Protein AF-A0A928N200-F1 (afdb_monomer)

Secondary structure (DSSP, 8-state):
---------HHHHHHHHHHHHHHHHHHHHHHHHHHHHHHHHHHHHHHHHHHHT---HHHHHHHHHHHHHHHTT-HHHHHHHHHHHHHHHHHHHHHHHHHTTS---HHHHHHHHHHHHHHHHHHHHHHH-HHHHHHHHHHHT-

Structure (mmCIF, N/CA/C/O backbone):
data_AF-A0A928N200-F1
#
_entry.id   AF-A0A928N200-F1
#
loop_
_atom_site.group_PDB
_atom_site.id
_atom_site.type_symbol
_atom_site.label_atom_id
_atom_site.label_alt_id
_atom_site.label_comp_id
_atom_site.label_asym_id
_atom_site.label_entity_id
_atom_site.label_seq_id
_atom_site.pdbx_PDB_ins_code
_atom_site.Cartn_x
_atom_site.Cartn_y
_atom_site.Cartn_z
_atom_site.occupancy
_atom_site.B_iso_or_equiv
_atom_site.auth_seq_id
_atom_site.auth_comp_id
_atom_site.auth_asym_id
_atom_site.auth_atom_id
_atom_site.pdbx_PDB_model_num
ATOM 1 N N . MET A 1 1 ? 1.022 -11.251 54.602 1.00 40.78 1 MET A N 1
ATOM 2 C CA . MET A 1 1 ? 1.002 -10.561 53.296 1.00 40.78 1 MET A CA 1
ATOM 3 C C . MET A 1 1 ? -0.436 -10.576 52.815 1.00 40.78 1 MET A C 1
ATOM 5 O O . MET A 1 1 ? -0.914 -11.634 52.436 1.00 40.78 1 MET A O 1
ATOM 9 N N . TYR A 1 2 ? -1.159 -9.468 52.979 1.00 42.22 2 TYR A N 1
ATOM 10 C CA . TYR A 1 2 ? -2.531 -9.337 52.482 1.00 42.22 2 TYR A CA 1
ATOM 11 C C . TYR A 1 2 ? -2.453 -9.123 50.965 1.00 42.22 2 TYR A C 1
ATOM 13 O O . TYR A 1 2 ? -1.821 -8.162 50.524 1.00 42.22 2 TYR A O 1
ATOM 21 N N . ASN A 1 3 ? -3.038 -10.033 50.184 1.00 49.81 3 ASN A N 1
ATOM 22 C CA . ASN A 1 3 ? -3.311 -9.793 48.770 1.00 49.81 3 ASN A CA 1
ATOM 23 C C . ASN A 1 3 ? -4.323 -8.647 48.703 1.00 49.81 3 ASN A C 1
ATOM 25 O O . ASN A 1 3 ? -5.498 -8.838 49.009 1.00 49.81 3 ASN A O 1
ATOM 29 N N . ASN A 1 4 ? -3.860 -7.454 48.339 1.00 49.78 4 ASN A N 1
ATOM 30 C CA . ASN A 1 4 ? -4.739 -6.381 47.895 1.00 49.78 4 ASN A CA 1
ATOM 31 C C . ASN A 1 4 ? -5.215 -6.744 46.485 1.00 49.78 4 ASN A C 1
ATOM 33 O O . ASN A 1 4 ? -4.649 -6.289 45.495 1.00 49.78 4 ASN A O 1
ATOM 37 N N . GLU A 1 5 ? -6.221 -7.613 46.397 1.00 57.81 5 GLU A N 1
ATOM 38 C CA . GLU A 1 5 ? -7.075 -7.655 45.215 1.00 57.81 5 GLU A CA 1
ATOM 39 C C . GLU A 1 5 ? -7.813 -6.318 45.180 1.00 57.81 5 GLU A C 1
ATOM 41 O O . GLU A 1 5 ? -8.744 -6.069 45.945 1.00 57.81 5 GLU A O 1
ATOM 46 N N . GLU A 1 6 ? -7.288 -5.406 44.368 1.00 61.16 6 GLU A N 1
ATOM 47 C CA . GLU A 1 6 ? -7.855 -4.094 44.100 1.00 61.16 6 GLU A CA 1
ATOM 48 C C . GLU A 1 6 ? -9.315 -4.296 43.666 1.00 61.16 6 GLU A C 1
ATOM 50 O O . GLU A 1 6 ? -9.595 -4.849 42.601 1.00 61.16 6 GLU A O 1
ATOM 55 N N . TYR A 1 7 ? -10.260 -3.954 44.545 1.00 59.22 7 TYR A N 1
ATOM 56 C CA . TYR A 1 7 ? -11.685 -4.178 44.314 1.00 59.22 7 TYR A CA 1
ATOM 57 C C . TYR A 1 7 ? -12.164 -3.157 43.279 1.00 59.22 7 TYR A C 1
ATOM 59 O O . TYR A 1 7 ? -12.598 -2.057 43.616 1.00 59.22 7 TYR A O 1
ATOM 67 N N . ILE A 1 8 ? -12.018 -3.497 41.999 1.00 64.62 8 ILE A N 1
ATOM 68 C CA . ILE A 1 8 ? -12.474 -2.660 40.887 1.00 64.62 8 ILE A CA 1
ATOM 69 C C . ILE A 1 8 ? -13.998 -2.558 40.994 1.00 64.62 8 ILE A C 1
ATOM 71 O O . ILE A 1 8 ? -14.694 -3.574 40.888 1.00 64.62 8 ILE A O 1
ATOM 75 N N . SER A 1 9 ? -14.522 -1.350 41.228 1.00 77.19 9 SER A N 1
ATOM 76 C CA . SER A 1 9 ? -15.967 -1.142 41.342 1.00 77.19 9 SER A CA 1
ATOM 77 C C . SER A 1 9 ? -16.661 -1.540 40.035 1.00 77.19 9 SER A C 1
ATOM 79 O O . SER A 1 9 ? -16.082 -1.428 38.954 1.00 77.19 9 SER A O 1
ATOM 81 N N . GLU A 1 10 ? -17.914 -1.996 40.094 1.00 77.38 10 GLU A N 1
ATOM 82 C CA . GLU A 1 10 ? -18.676 -2.344 38.881 1.00 77.38 10 GLU A CA 1
ATOM 83 C C . GLU A 1 10 ? -18.771 -1.160 37.896 1.00 77.38 10 GLU A C 1
ATOM 85 O O . GLU A 1 10 ? -18.771 -1.361 36.682 1.00 77.38 10 GLU A O 1
ATOM 90 N N . GLN A 1 11 ? -18.742 0.079 38.407 1.00 75.81 11 GLN A N 1
ATOM 91 C CA . GLN A 1 11 ? -18.671 1.293 37.590 1.00 75.81 11 GLN A CA 1
ATOM 92 C C . GLN A 1 11 ? -17.308 1.464 36.904 1.00 75.81 11 GLN A C 1
ATOM 94 O O . GLN A 1 11 ? -17.256 1.877 35.745 1.00 75.81 11 GLN A O 1
ATOM 99 N N . ASP A 1 12 ? -16.208 1.123 37.577 1.00 77.00 12 ASP A N 1
ATOM 100 C CA . ASP A 1 12 ? -14.865 1.167 36.990 1.00 77.00 12 ASP A CA 1
ATOM 101 C C . ASP A 1 12 ? -14.667 0.043 35.967 1.00 77.00 12 ASP A C 1
ATOM 103 O O . ASP A 1 12 ? -14.088 0.279 34.907 1.00 77.00 12 ASP A O 1
ATOM 107 N N . LYS A 1 13 ? -15.237 -1.148 36.203 1.00 78.81 13 LYS A N 1
ATOM 108 C CA . LYS A 1 13 ? -15.278 -2.229 35.202 1.00 78.81 13 LYS A CA 1
ATOM 109 C C . LYS A 1 13 ? -16.053 -1.807 33.954 1.00 78.81 13 LYS A C 1
ATOM 111 O O . LYS A 1 13 ? -15.579 -2.036 32.844 1.00 78.81 13 LYS A O 1
ATOM 116 N N . GLN A 1 14 ? -17.214 -1.168 34.117 1.00 80.25 14 GLN A N 1
ATOM 117 C CA . GLN A 1 14 ? -18.018 -0.665 32.997 1.00 80.25 14 GLN A CA 1
ATOM 118 C C . GLN A 1 14 ? -17.289 0.429 32.213 1.00 80.25 14 GLN A C 1
ATOM 120 O O . GLN A 1 14 ? -17.205 0.334 30.992 1.00 80.25 14 GLN A O 1
ATOM 125 N N . LYS A 1 15 ? -16.662 1.399 32.895 1.00 80.94 15 LYS A N 1
ATOM 126 C CA . LYS A 1 15 ? -15.822 2.413 32.236 1.00 80.94 15 LYS A CA 1
ATOM 127 C C . LYS A 1 15 ? -14.663 1.798 31.463 1.00 80.94 15 LYS A C 1
ATOM 129 O O . LYS A 1 15 ? -14.409 2.208 30.335 1.00 80.94 15 LYS A O 1
ATOM 134 N N . MET A 1 16 ? -13.982 0.804 32.038 1.00 77.81 16 MET A N 1
ATOM 135 C CA . MET A 1 16 ? -12.913 0.098 31.338 1.00 77.81 16 MET A CA 1
ATOM 136 C C . MET A 1 16 ? -13.446 -0.599 30.085 1.00 77.81 16 MET A C 1
ATOM 138 O O . MET A 1 16 ? -12.868 -0.433 29.017 1.00 77.81 16 MET A O 1
ATOM 142 N N . ILE A 1 17 ? -14.563 -1.328 30.176 1.00 80.75 17 ILE A N 1
ATOM 143 C CA . ILE A 1 17 ? -15.195 -1.999 29.026 1.00 80.75 17 ILE A CA 1
ATOM 144 C C . ILE A 1 17 ? -15.577 -0.993 27.931 1.00 80.75 17 ILE A C 1
ATOM 146 O O . ILE A 1 17 ? -15.330 -1.254 26.750 1.00 80.75 17 ILE A O 1
ATOM 150 N N . ASP A 1 18 ? -16.138 0.154 28.304 1.00 81.06 18 ASP A N 1
ATOM 151 C CA . ASP A 1 18 ? -16.537 1.198 27.360 1.00 81.06 18 ASP A CA 1
ATOM 152 C C . ASP A 1 18 ? -15.325 1.858 26.689 1.00 81.06 18 ASP A C 1
ATOM 154 O O . ASP A 1 18 ? -15.319 2.039 25.467 1.00 81.06 18 ASP A O 1
ATOM 158 N N . ASP A 1 19 ? -14.256 2.139 27.439 1.00 80.81 19 ASP A N 1
ATOM 159 C CA . ASP A 1 19 ? -12.999 2.639 26.876 1.00 80.81 19 ASP A CA 1
ATOM 160 C C . ASP A 1 19 ? -12.322 1.596 25.974 1.00 80.81 19 ASP A C 1
ATOM 162 O O . ASP A 1 19 ? -11.794 1.946 24.912 1.00 80.81 19 ASP A O 1
ATOM 166 N N . TYR A 1 20 ? -12.379 0.308 26.327 1.00 77.62 20 TYR A N 1
ATOM 167 C CA . TYR A 1 20 ? -11.901 -0.776 25.466 1.00 77.62 20 TYR A CA 1
ATOM 168 C C . TYR A 1 20 ? -12.692 -0.839 24.157 1.00 77.62 20 TYR A C 1
ATOM 170 O O . TYR A 1 20 ? -12.078 -0.878 23.088 1.00 77.62 20 TYR A O 1
ATOM 178 N N . LYS A 1 21 ? -14.030 -0.780 24.208 1.00 78.69 21 LYS A N 1
ATOM 179 C CA . LYS A 1 21 ? -14.884 -0.746 23.008 1.00 78.69 21 LYS A CA 1
ATOM 180 C C . LYS A 1 21 ? -14.586 0.464 22.133 1.00 78.69 21 LYS A C 1
ATOM 182 O O . LYS A 1 21 ? -14.341 0.312 20.940 1.00 78.69 21 LYS A O 1
ATOM 187 N N . LYS A 1 22 ? -14.526 1.656 22.723 1.00 79.38 22 LYS A N 1
ATOM 188 C CA . LYS A 1 22 ? -14.265 2.905 21.997 1.00 79.38 22 LYS A CA 1
ATOM 189 C C . LYS A 1 22 ? -12.894 2.901 21.322 1.00 79.38 22 LYS A C 1
ATOM 191 O O . LYS A 1 22 ? -12.741 3.389 20.201 1.00 79.38 22 LYS A O 1
ATOM 196 N N . ASN A 1 23 ? -11.885 2.343 21.985 1.00 76.69 23 ASN A N 1
ATOM 197 C CA . ASN A 1 23 ? -10.550 2.201 21.413 1.00 76.69 23 ASN A CA 1
ATOM 198 C C . ASN A 1 23 ? -10.491 1.111 20.333 1.00 76.69 23 ASN A C 1
ATOM 200 O O . ASN A 1 23 ? -9.773 1.294 19.348 1.00 76.69 23 ASN A O 1
ATOM 204 N N . ALA A 1 24 ? -11.255 0.024 20.470 1.00 72.56 24 ALA A N 1
ATOM 205 C CA . ALA A 1 24 ? -11.382 -1.011 19.445 1.00 72.56 24 ALA A CA 1
ATOM 206 C C . ALA A 1 24 ? -12.074 -0.476 18.178 1.00 72.56 24 ALA A C 1
ATOM 208 O O . ALA A 1 24 ? -11.551 -0.639 17.078 1.00 72.56 24 ALA A O 1
ATOM 209 N N . GLU A 1 25 ? -13.180 0.260 18.313 1.00 77.69 25 GLU A N 1
ATOM 210 C CA . GLU A 1 25 ? -13.884 0.878 17.180 1.00 77.69 25 GLU A CA 1
ATOM 211 C C . GLU A 1 25 ? -12.996 1.858 16.405 1.00 77.69 25 GLU A C 1
ATOM 213 O O . GLU A 1 25 ? -12.956 1.833 15.173 1.00 77.69 25 GLU A O 1
ATOM 218 N N . LYS A 1 26 ? -12.218 2.689 17.114 1.00 76.31 26 LYS A N 1
ATOM 219 C CA . LYS A 1 26 ? -11.249 3.596 16.481 1.00 76.31 26 LYS A CA 1
ATOM 220 C C . LYS A 1 26 ? -10.191 2.840 15.679 1.00 76.31 26 LYS A C 1
ATOM 222 O O . LYS A 1 26 ? -9.861 3.262 14.571 1.00 76.31 26 LYS A O 1
ATOM 227 N N . ARG A 1 27 ? -9.664 1.733 16.212 1.00 75.00 27 ARG A N 1
ATOM 228 C CA . ARG A 1 27 ? -8.671 0.893 15.521 1.00 75.00 27 ARG A CA 1
ATOM 229 C C . ARG A 1 27 ? -9.264 0.240 14.278 1.00 75.00 27 ARG A C 1
ATOM 231 O O . ARG A 1 27 ? -8.642 0.298 13.222 1.00 75.00 27 ARG A O 1
ATOM 238 N N . LEU A 1 28 ? -10.489 -0.277 14.364 1.00 76.94 28 LEU A N 1
ATOM 239 C CA . LEU A 1 28 ? -11.207 -0.832 13.213 1.00 76.94 28 LEU A CA 1
ATOM 240 C C . LEU A 1 28 ? -11.436 0.222 12.123 1.00 76.94 28 LEU A C 1
ATOM 242 O O . LEU A 1 28 ? -11.193 -0.042 10.945 1.00 76.94 28 LEU A O 1
ATOM 246 N N . PHE A 1 29 ? -11.839 1.436 12.504 1.00 74.50 29 PHE A N 1
ATOM 247 C CA . PHE A 1 29 ? -12.028 2.532 11.555 1.00 74.50 29 PHE A CA 1
ATOM 248 C C . PHE A 1 29 ? -10.714 2.938 10.872 1.00 74.50 29 PHE A C 1
ATOM 250 O O . PHE A 1 29 ? -10.672 3.102 9.652 1.00 74.50 29 PHE A O 1
ATOM 257 N N . GLN A 1 30 ? -9.622 3.048 11.633 1.00 76.25 30 GLN A N 1
ATOM 258 C CA . GLN A 1 30 ? -8.293 3.326 11.083 1.00 76.25 30 GLN A CA 1
ATOM 259 C C . GLN A 1 30 ? -7.826 2.214 10.136 1.00 76.25 30 GLN A C 1
ATOM 261 O O . GLN A 1 30 ? -7.357 2.509 9.039 1.00 76.25 30 GLN A O 1
ATOM 266 N N . GLY A 1 31 ? -7.999 0.946 10.523 1.00 77.06 31 GLY A N 1
ATOM 267 C CA . GLY A 1 31 ? -7.678 -0.211 9.687 1.00 77.06 31 GLY A CA 1
ATOM 268 C C . GLY A 1 31 ? -8.442 -0.193 8.366 1.00 77.06 31 GLY A C 1
ATOM 269 O O . GLY A 1 31 ? -7.835 -0.332 7.304 1.00 77.06 31 GLY A O 1
ATOM 270 N N . LYS A 1 32 ? -9.750 0.092 8.415 1.00 81.75 32 LYS A N 1
ATOM 271 C CA . LYS A 1 32 ? -10.595 0.263 7.227 1.00 81.75 32 LYS A CA 1
ATOM 272 C C . LYS A 1 32 ? -10.069 1.365 6.311 1.00 81.75 32 LYS A C 1
ATOM 274 O O . LYS A 1 32 ? -9.897 1.130 5.118 1.00 81.75 32 LYS A O 1
ATOM 279 N N . MET A 1 33 ? -9.800 2.552 6.857 1.00 82.38 33 MET A N 1
ATOM 280 C CA . MET A 1 33 ? -9.299 3.685 6.074 1.00 82.38 33 MET A CA 1
ATOM 281 C C . MET A 1 33 ? -7.971 3.354 5.390 1.00 82.38 33 MET A C 1
ATOM 283 O O . MET A 1 33 ? -7.816 3.636 4.204 1.00 82.38 33 MET A O 1
ATOM 287 N N . ILE A 1 34 ? -7.040 2.708 6.099 1.00 84.12 34 ILE A N 1
ATOM 288 C CA . ILE A 1 34 ? -5.737 2.309 5.550 1.00 84.12 34 ILE A CA 1
ATOM 289 C C . ILE A 1 34 ? -5.913 1.302 4.411 1.00 84.12 34 ILE A C 1
ATOM 291 O O . ILE A 1 34 ? -5.360 1.505 3.332 1.00 84.12 34 ILE A O 1
ATOM 295 N N . VAL A 1 35 ? -6.710 0.248 4.619 1.00 85.12 35 VAL A N 1
ATOM 296 C CA . VAL A 1 35 ? -6.941 -0.794 3.606 1.00 85.12 35 VAL A CA 1
ATOM 297 C C . VAL A 1 35 ? -7.587 -0.212 2.352 1.00 85.12 35 VAL A C 1
ATOM 299 O O . VAL A 1 35 ? -7.113 -0.475 1.250 1.00 85.12 35 VAL A O 1
ATOM 302 N N . TYR A 1 36 ? -8.623 0.617 2.503 1.00 85.88 36 TYR A N 1
ATOM 303 C CA . TYR A 1 36 ? -9.269 1.278 1.366 1.00 85.88 36 TYR A CA 1
ATOM 304 C C . TYR A 1 36 ? -8.309 2.218 0.637 1.00 85.88 36 TYR A C 1
ATOM 306 O O . TYR A 1 36 ? -8.247 2.191 -0.590 1.00 85.88 36 TYR A O 1
ATOM 314 N N . THR A 1 37 ? -7.537 3.018 1.376 1.00 85.69 37 THR A N 1
ATOM 315 C CA . THR A 1 37 ? -6.580 3.962 0.785 1.00 85.69 37 THR A CA 1
ATOM 316 C C . THR A 1 37 ? -5.524 3.222 -0.026 1.00 85.69 37 THR A C 1
ATOM 318 O O . THR A 1 37 ? -5.295 3.580 -1.176 1.00 85.69 37 THR A O 1
ATOM 321 N N . LEU A 1 38 ? -4.934 2.156 0.523 1.00 84.38 38 LEU A N 1
ATOM 322 C CA . LEU A 1 38 ? -3.951 1.339 -0.190 1.00 84.38 38 LEU A CA 1
ATOM 323 C C . LEU A 1 38 ? -4.570 0.654 -1.413 1.00 84.38 38 LEU A C 1
ATOM 325 O O . LEU A 1 38 ? -4.023 0.751 -2.506 1.00 84.38 38 LEU A O 1
ATOM 329 N N . ALA A 1 39 ? -5.739 0.029 -1.262 1.00 84.31 39 ALA A N 1
ATOM 330 C CA . ALA A 1 39 ? -6.419 -0.659 -2.357 1.00 84.31 39 ALA A CA 1
ATOM 331 C C . ALA A 1 39 ? -6.746 0.281 -3.530 1.00 84.31 39 ALA A C 1
ATOM 333 O O . ALA A 1 39 ? -6.557 -0.091 -4.691 1.00 84.31 39 ALA A O 1
ATOM 334 N N . ILE A 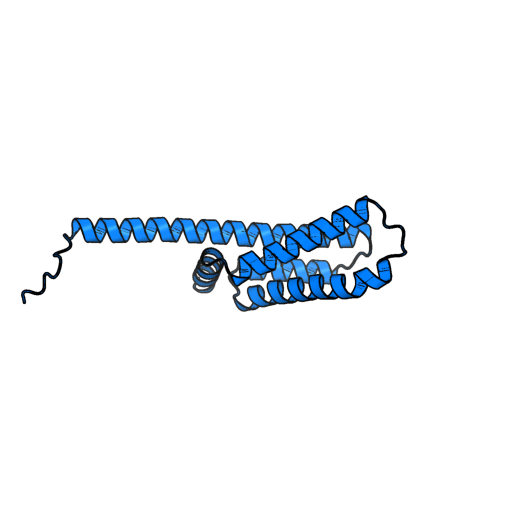1 40 ? -7.213 1.499 -3.232 1.00 87.00 40 ILE A N 1
ATOM 335 C CA . ILE A 1 40 ? -7.517 2.528 -4.233 1.00 87.00 40 ILE A CA 1
ATOM 336 C C . ILE A 1 40 ? -6.226 3.068 -4.848 1.00 87.00 40 ILE A C 1
ATOM 338 O O . ILE A 1 40 ? -6.125 3.139 -6.070 1.00 87.00 40 ILE A O 1
ATOM 342 N N . LEU A 1 41 ? -5.229 3.416 -4.031 1.00 86.12 41 LEU A N 1
ATOM 343 C CA . LEU A 1 41 ? -3.961 3.972 -4.500 1.00 86.12 41 LEU A CA 1
ATOM 344 C C . LEU A 1 41 ? -3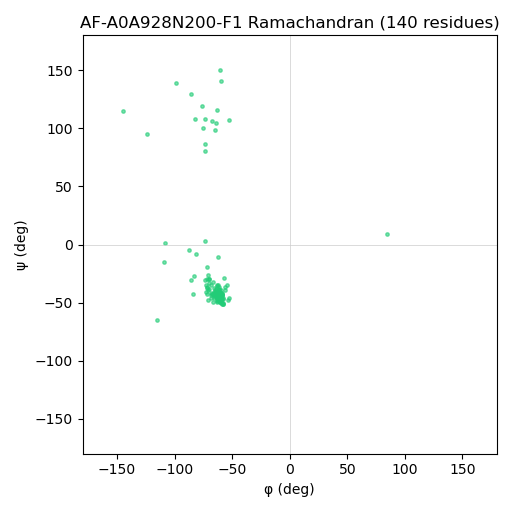.247 3.002 -5.447 1.00 86.12 41 LEU A C 1
ATOM 346 O O . LEU A 1 41 ? -2.901 3.373 -6.567 1.00 86.12 41 LEU A O 1
ATOM 350 N N . THR A 1 42 ? -3.100 1.738 -5.044 1.00 83.31 42 THR A N 1
ATOM 351 C CA . THR A 1 42 ? -2.475 0.703 -5.875 1.00 83.31 42 THR A CA 1
ATOM 352 C C . THR A 1 42 ? -3.255 0.476 -7.170 1.00 83.31 42 THR A C 1
ATOM 354 O O . THR A 1 42 ? -2.653 0.307 -8.234 1.00 83.31 42 THR A O 1
ATOM 357 N N . PHE A 1 43 ? -4.589 0.505 -7.117 1.0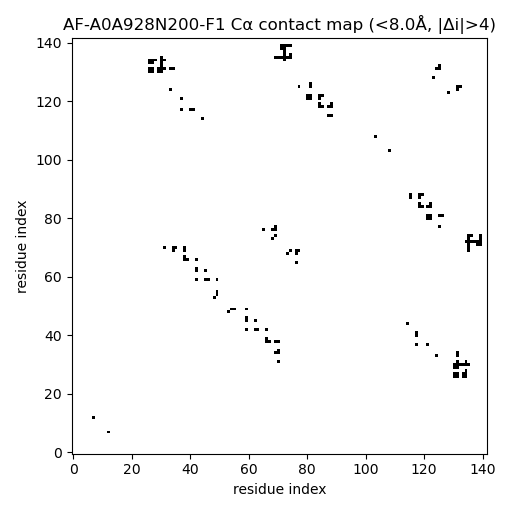0 85.38 43 PHE A N 1
ATOM 358 C CA . PHE A 1 43 ? -5.426 0.373 -8.308 1.00 85.38 43 PHE A CA 1
ATOM 359 C C . PHE A 1 43 ? -5.256 1.559 -9.268 1.00 85.38 43 PHE A C 1
ATOM 361 O O . PHE A 1 43 ? -5.066 1.343 -10.463 1.00 85.38 43 PHE A O 1
ATOM 368 N N . LEU A 1 44 ? -5.234 2.796 -8.760 1.00 87.50 44 LEU A N 1
ATOM 369 C CA . LEU A 1 44 ? -5.031 4.005 -9.564 1.00 87.50 44 LEU A CA 1
ATOM 370 C C . LEU A 1 44 ? -3.655 4.034 -10.236 1.00 87.50 44 LEU A C 1
ATOM 372 O O . LEU A 1 44 ? -3.572 4.320 -11.428 1.00 87.50 44 LEU A O 1
ATOM 376 N N . VAL A 1 45 ? -2.588 3.680 -9.514 1.00 82.31 45 VAL A N 1
ATOM 377 C CA . VAL A 1 45 ? -1.231 3.575 -10.087 1.00 82.31 45 VAL A CA 1
ATOM 378 C C . VAL A 1 45 ? -1.197 2.537 -11.215 1.00 82.31 45 VAL A C 1
ATOM 380 O O . VAL A 1 45 ? -0.587 2.749 -12.266 1.00 82.31 45 VAL 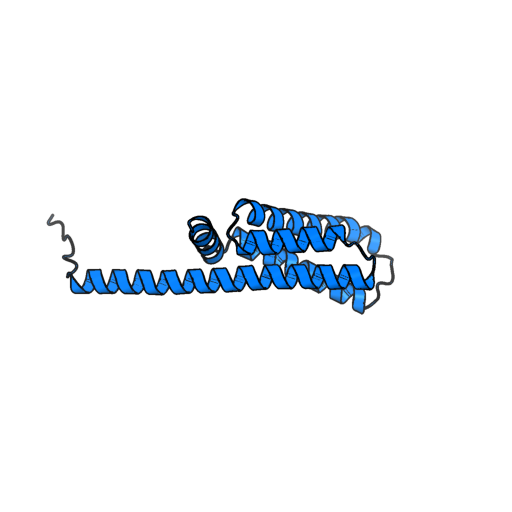A O 1
ATOM 383 N N . THR A 1 46 ? -1.905 1.422 -11.036 1.00 82.94 46 THR A N 1
ATOM 384 C CA . THR A 1 46 ? -2.000 0.367 -12.056 1.00 82.94 46 THR A CA 1
ATOM 385 C C . THR A 1 46 ? -2.790 0.824 -13.275 1.00 82.94 46 THR A C 1
ATOM 387 O O . THR A 1 46 ? -2.381 0.565 -14.405 1.00 82.94 46 THR A O 1
ATOM 390 N N . LEU A 1 47 ? -3.910 1.514 -13.064 1.00 86.31 47 LEU A N 1
ATOM 391 C CA . LEU A 1 47 ? -4.702 2.086 -14.147 1.00 86.31 47 LEU A CA 1
ATOM 392 C C . LEU A 1 47 ? -3.878 3.087 -14.951 1.00 86.31 47 LEU A C 1
ATOM 394 O O . LEU A 1 47 ? -3.814 2.975 -16.171 1.00 86.31 47 LEU A O 1
ATOM 398 N N . LEU A 1 48 ? -3.207 4.018 -14.272 1.00 84.38 48 LEU A N 1
ATOM 399 C CA . LEU A 1 48 ? -2.410 5.049 -14.925 1.00 84.38 48 LEU A CA 1
ATOM 400 C C . LEU A 1 48 ? -1.271 4.436 -15.749 1.00 84.38 48 LEU A C 1
ATOM 402 O O . LEU A 1 48 ? -1.096 4.789 -16.911 1.00 84.38 48 LEU A O 1
ATOM 406 N N . SER A 1 49 ? -0.542 3.468 -15.188 1.00 79.75 49 SER A N 1
ATOM 407 C CA . SER A 1 49 ? 0.530 2.773 -15.914 1.00 79.75 49 SER A CA 1
ATOM 408 C C . SER A 1 49 ? 0.017 1.966 -17.114 1.00 79.75 49 SER A C 1
ATOM 410 O O . SER A 1 49 ? 0.644 1.979 -18.171 1.00 79.75 49 SER A O 1
ATOM 412 N N . ASN A 1 50 ? -1.143 1.314 -17.006 1.00 83.44 50 ASN A N 1
ATOM 413 C CA . ASN A 1 50 ? -1.735 0.594 -18.139 1.00 83.44 50 ASN A CA 1
ATOM 414 C C . ASN A 1 50 ? -2.224 1.536 -19.247 1.00 83.44 50 ASN A C 1
ATOM 416 O O . ASN A 1 50 ? -2.139 1.188 -20.420 1.00 83.44 50 ASN A O 1
ATOM 420 N N . ILE A 1 51 ? -2.731 2.718 -18.889 1.00 84.94 51 ILE A N 1
ATOM 421 C CA . ILE A 1 51 ? -3.175 3.727 -19.860 1.00 84.94 51 ILE A CA 1
ATOM 422 C C . ILE A 1 51 ? -1.978 4.358 -20.584 1.00 84.94 51 ILE A C 1
ATOM 424 O O . ILE A 1 51 ? -2.067 4.617 -21.780 1.00 84.94 51 ILE A O 1
ATOM 428 N N . LEU A 1 52 ? -0.871 4.610 -19.878 1.00 81.31 52 LEU A N 1
ATOM 429 C CA . LEU A 1 52 ? 0.278 5.341 -20.425 1.00 81.31 52 LEU A CA 1
ATOM 430 C C . LEU A 1 52 ? 1.278 4.475 -21.200 1.00 81.31 52 LEU A C 1
ATOM 432 O O . LEU A 1 52 ? 1.925 4.994 -22.106 1.00 81.31 52 LEU A O 1
ATOM 436 N N . TYR A 1 53 ? 1.436 3.196 -20.848 1.00 76.81 53 TYR A N 1
ATOM 437 C CA . TYR A 1 53 ? 2.485 2.348 -21.431 1.00 76.81 53 TYR A CA 1
ATOM 438 C C . TYR A 1 53 ? 1.917 1.189 -22.247 1.00 76.81 53 TYR A C 1
ATOM 440 O O . TYR A 1 53 ? 2.108 1.134 -23.458 1.00 76.81 53 TYR A O 1
ATOM 448 N N . SER A 1 54 ? 1.210 0.269 -21.588 1.00 77.56 54 SER A N 1
ATOM 449 C CA . SER A 1 54 ? 0.708 -0.954 -22.215 1.00 77.56 54 SER A CA 1
ATOM 450 C C . SER A 1 54 ? -0.641 -1.326 -21.632 1.00 77.56 54 SER A C 1
ATOM 452 O O . SER A 1 54 ? -0.740 -1.695 -20.460 1.00 77.56 54 SER A O 1
ATOM 454 N N . PHE A 1 55 ? -1.675 -1.274 -22.467 1.00 84.12 55 PHE A N 1
ATOM 455 C CA . PHE A 1 55 ? -3.026 -1.600 -22.043 1.00 84.12 55 PHE A CA 1
ATOM 456 C C . PHE A 1 55 ? -3.182 -3.112 -21.845 1.00 84.12 55 PHE A C 1
ATOM 458 O O . PHE A 1 55 ? -3.217 -3.877 -22.808 1.00 84.12 55 PHE A O 1
ATOM 465 N N . ASN A 1 56 ? -3.285 -3.553 -20.589 1.00 85.50 56 ASN A N 1
ATOM 466 C CA . ASN A 1 56 ? -3.491 -4.952 -20.234 1.00 85.50 56 ASN A CA 1
ATOM 467 C C . ASN A 1 56 ? -4.746 -5.115 -19.361 1.00 85.50 56 ASN A C 1
ATOM 469 O O . ASN A 1 56 ? -4.710 -4.996 -18.134 1.00 85.50 56 ASN A O 1
ATOM 473 N N . LEU A 1 57 ? -5.868 -5.442 -20.011 1.00 84.44 57 LEU A N 1
ATOM 474 C CA . LEU A 1 57 ? -7.162 -5.662 -19.351 1.00 84.44 57 LEU A CA 1
ATOM 475 C C . LEU A 1 57 ? -7.106 -6.737 -18.265 1.00 84.44 57 LEU A C 1
ATOM 477 O O . LEU A 1 57 ? -7.716 -6.576 -17.210 1.00 84.44 57 LEU A O 1
ATOM 481 N N . PHE A 1 58 ? -6.365 -7.820 -18.504 1.00 85.44 58 PHE A N 1
ATOM 482 C CA . PHE A 1 58 ? -6.247 -8.911 -17.543 1.00 85.44 58 PHE A CA 1
ATOM 483 C C . PHE A 1 58 ? -5.598 -8.431 -16.240 1.00 85.44 58 PHE A C 1
ATOM 485 O O . PHE A 1 58 ? -6.114 -8.704 -15.159 1.00 85.44 58 PHE A O 1
ATOM 492 N N . ASN A 1 59 ? -4.526 -7.639 -16.335 1.00 82.25 59 ASN A N 1
ATOM 493 C CA . ASN A 1 59 ? -3.864 -7.049 -15.169 1.00 82.25 59 ASN A CA 1
ATOM 494 C C . ASN A 1 59 ? -4.830 -6.153 -14.375 1.00 82.25 59 ASN A C 1
ATOM 496 O O . ASN A 1 59 ? -4.944 -6.297 -13.159 1.00 82.25 59 ASN A O 1
ATOM 500 N N . ILE A 1 60 ? -5.598 -5.299 -15.060 1.00 85.44 60 ILE A N 1
ATOM 501 C CA . ILE A 1 60 ? -6.587 -4.414 -14.422 1.00 85.44 60 ILE A CA 1
ATOM 502 C C . ILE A 1 60 ? -7.654 -5.224 -13.671 1.00 85.44 60 ILE A C 1
ATOM 504 O O . ILE A 1 60 ? -7.943 -4.923 -12.513 1.00 85.44 60 ILE A O 1
ATOM 508 N N . ILE A 1 61 ? -8.211 -6.267 -14.296 1.00 87.69 61 ILE A N 1
ATOM 509 C CA . ILE A 1 61 ? -9.241 -7.121 -13.683 1.00 87.69 61 ILE A CA 1
ATOM 510 C C . ILE A 1 61 ? -8.685 -7.851 -12.456 1.00 87.69 61 ILE A C 1
ATOM 512 O O . ILE A 1 61 ? -9.322 -7.851 -11.403 1.00 87.69 61 ILE A O 1
ATOM 516 N N . VAL A 1 62 ? -7.488 -8.437 -12.561 1.00 87.00 62 VAL A N 1
ATOM 517 C CA . VAL A 1 62 ? -6.840 -9.142 -11.444 1.00 87.00 62 VAL A CA 1
ATOM 518 C C . VAL A 1 62 ? -6.574 -8.190 -10.280 1.00 87.00 62 VAL A C 1
ATOM 520 O O . VAL A 1 62 ? -6.877 -8.521 -9.133 1.00 87.00 62 VAL A O 1
ATOM 523 N N . ARG A 1 63 ? -6.069 -6.983 -10.556 1.00 85.19 63 ARG A N 1
ATOM 524 C CA . ARG A 1 63 ? -5.825 -5.962 -9.527 1.00 85.19 63 ARG A CA 1
ATOM 525 C C . ARG A 1 63 ? -7.115 -5.487 -8.873 1.00 85.19 63 ARG A C 1
ATOM 527 O O . ARG A 1 63 ? -7.155 -5.341 -7.657 1.00 85.19 63 ARG A O 1
ATOM 534 N N . PHE A 1 64 ? -8.176 -5.299 -9.653 1.00 86.88 64 PHE A N 1
ATOM 535 C CA . PHE A 1 64 ? -9.491 -4.953 -9.124 1.00 86.88 64 PHE A CA 1
ATOM 536 C C . PHE A 1 64 ? -10.034 -6.050 -8.198 1.00 86.88 64 PHE A C 1
ATOM 538 O O . PHE A 1 64 ? -10.438 -5.764 -7.072 1.00 86.88 64 PHE A O 1
ATOM 545 N N . ALA A 1 65 ? -9.980 -7.314 -8.631 1.00 87.44 65 ALA A N 1
ATOM 546 C CA . ALA A 1 65 ? -10.411 -8.456 -7.828 1.00 87.44 65 ALA A CA 1
ATOM 547 C C . ALA A 1 65 ? -9.611 -8.574 -6.518 1.00 87.44 65 ALA A C 1
ATOM 549 O O . ALA A 1 65 ? -10.203 -8.763 -5.456 1.00 87.44 65 ALA A O 1
ATOM 550 N N . MET A 1 66 ? -8.288 -8.392 -6.577 1.00 85.62 66 MET A N 1
ATOM 551 C CA . MET A 1 66 ? -7.406 -8.339 -5.406 1.00 85.62 66 MET A CA 1
ATOM 552 C C . MET A 1 66 ? -7.788 -7.209 -4.441 1.00 85.62 66 MET A C 1
ATOM 554 O O . MET A 1 66 ? -7.918 -7.454 -3.243 1.00 85.62 66 MET A O 1
ATOM 558 N N . SER A 1 67 ? -8.025 -5.991 -4.938 1.00 85.56 67 SER A N 1
ATOM 559 C CA . SER A 1 67 ? -8.453 -4.858 -4.106 1.00 85.56 67 SER A CA 1
ATOM 560 C C . SER A 1 67 ? -9.792 -5.126 -3.412 1.00 85.56 67 SER A C 1
ATOM 562 O O . SER A 1 67 ? -9.930 -4.877 -2.214 1.00 85.56 67 SER A O 1
ATOM 564 N N . VAL A 1 68 ? -10.769 -5.698 -4.124 1.00 86.31 68 VAL A N 1
ATOM 565 C CA . VAL A 1 68 ? -12.067 -6.083 -3.541 1.00 86.31 68 VAL A CA 1
ATOM 566 C C . VAL A 1 68 ? -11.899 -7.186 -2.493 1.00 86.31 68 VAL A C 1
ATOM 568 O O . VAL A 1 68 ? -12.516 -7.130 -1.430 1.00 86.31 68 VAL A O 1
ATOM 571 N N . ALA A 1 69 ? -11.056 -8.179 -2.767 1.00 85.81 69 ALA A N 1
ATOM 572 C CA . ALA A 1 69 ? -10.773 -9.272 -1.847 1.00 85.81 69 ALA A CA 1
ATOM 573 C C . ALA A 1 69 ? -10.102 -8.782 -0.550 1.00 85.81 69 ALA A C 1
ATOM 575 O O . ALA A 1 69 ? -10.477 -9.219 0.539 1.00 85.81 69 ALA A O 1
ATOM 576 N N . LEU A 1 70 ? -9.178 -7.822 -0.651 1.00 83.69 70 LEU A N 1
ATOM 577 C CA . LEU A 1 70 ? -8.543 -7.189 0.505 1.00 83.69 70 LEU A CA 1
ATOM 578 C C . LEU A 1 70 ? -9.563 -6.410 1.351 1.00 83.69 70 LEU A C 1
ATOM 580 O O . LEU A 1 70 ? -9.582 -6.533 2.573 1.00 83.69 70 LEU A O 1
ATOM 584 N N . ILE A 1 71 ? -10.463 -5.666 0.701 1.00 83.38 71 ILE A N 1
ATOM 585 C CA . ILE A 1 71 ? -11.551 -4.934 1.366 1.00 83.38 71 ILE A CA 1
ATOM 586 C C . ILE A 1 71 ? -12.521 -5.884 2.082 1.00 83.38 71 ILE A C 1
ATOM 588 O O . ILE A 1 71 ? -13.030 -5.547 3.151 1.00 83.38 71 ILE A O 1
ATOM 592 N N . ARG A 1 72 ? -12.757 -7.079 1.529 1.00 83.19 72 ARG A N 1
ATOM 593 C CA . ARG A 1 72 ? -13.584 -8.125 2.150 1.00 83.19 72 ARG A CA 1
ATOM 594 C C . ARG A 1 72 ? -12.924 -8.840 3.332 1.00 83.19 72 ARG A C 1
ATOM 596 O O . ARG A 1 72 ? -13.527 -9.756 3.873 1.00 83.19 72 ARG A O 1
ATOM 603 N N . GLY A 1 73 ? -11.723 -8.448 3.754 1.00 78.31 73 GLY A N 1
ATOM 604 C CA . GLY A 1 73 ? -11.082 -9.045 4.927 1.00 78.31 73 GLY A CA 1
ATOM 605 C C . GLY A 1 73 ? -10.313 -10.334 4.644 1.00 78.31 73 GLY A C 1
ATOM 606 O O . GLY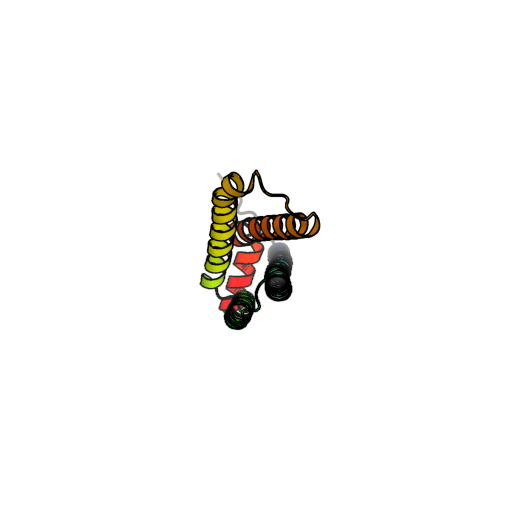 A 1 73 ? -9.870 -10.995 5.578 1.00 78.31 73 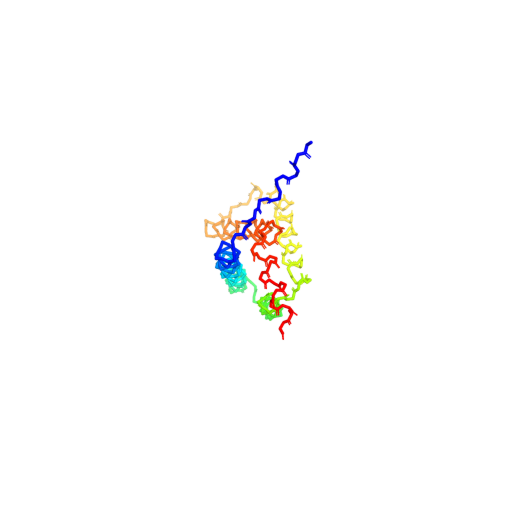GLY A O 1
ATOM 607 N N . ILE A 1 74 ? -10.116 -10.711 3.375 1.00 83.31 74 ILE A N 1
ATOM 608 C CA . ILE A 1 74 ? -9.451 -11.971 3.034 1.00 83.31 74 ILE A CA 1
ATOM 609 C C . ILE A 1 74 ? -7.969 -11.911 3.441 1.00 83.31 74 ILE A C 1
ATOM 611 O O . ILE A 1 74 ? -7.143 -11.262 2.796 1.00 83.31 74 ILE A O 1
ATOM 615 N N . GLN A 1 75 ? -7.614 -12.622 4.514 1.00 79.38 75 GLN A N 1
ATOM 616 C CA . GLN A 1 75 ? -6.308 -12.476 5.165 1.00 79.38 75 GLN A CA 1
ATOM 617 C C . GLN A 1 75 ? -5.114 -12.931 4.318 1.00 79.38 75 GLN A C 1
ATOM 619 O O . GLN A 1 75 ? -4.039 -12.349 4.423 1.00 79.38 75 GLN A O 1
ATOM 624 N N . TRP A 1 76 ? -5.269 -13.937 3.453 1.00 81.88 76 TRP A N 1
ATOM 625 C CA . TRP A 1 76 ? -4.168 -14.370 2.581 1.00 81.88 76 TRP A CA 1
ATOM 626 C C . TRP A 1 76 ? -3.864 -13.343 1.474 1.00 81.88 76 TRP A C 1
ATOM 628 O O . TRP A 1 76 ? -2.716 -13.213 1.050 1.00 81.88 76 TRP A O 1
ATOM 638 N N . VAL A 1 77 ? -4.854 -12.535 1.073 1.00 84.81 77 VAL A N 1
ATOM 639 C CA . VAL A 1 77 ? -4.690 -11.477 0.059 1.00 84.81 77 VAL A CA 1
ATOM 640 C C . VAL A 1 77 ? -3.842 -10.322 0.585 1.00 84.81 77 VAL A C 1
ATOM 642 O O . VAL A 1 77 ? -3.082 -9.724 -0.173 1.00 84.81 77 VAL A O 1
ATOM 645 N N . ARG A 1 78 ? -3.866 -10.060 1.898 1.00 84.62 78 ARG A N 1
ATOM 646 C CA . ARG A 1 78 ? -2.920 -9.130 2.538 1.00 84.62 78 ARG A CA 1
ATOM 647 C C . ARG A 1 78 ? -1.474 -9.506 2.219 1.00 84.62 78 ARG A C 1
ATOM 649 O O . ARG A 1 78 ? -0.689 -8.645 1.834 1.00 84.62 78 ARG A O 1
ATOM 656 N N . TRP A 1 79 ? -1.125 -10.782 2.370 1.00 85.25 79 TRP A N 1
ATOM 657 C CA . TRP A 1 79 ? 0.236 -11.254 2.121 1.00 85.25 79 TRP A CA 1
ATOM 658 C C . TRP A 1 79 ? 0.589 -11.264 0.639 1.00 85.25 79 TRP A C 1
ATOM 660 O O . TRP A 1 79 ? 1.741 -11.010 0.306 1.00 85.25 79 TRP A O 1
ATOM 670 N N . LEU A 1 80 ? -0.389 -11.462 -0.248 1.00 86.44 80 LEU A N 1
ATOM 671 C CA . LEU A 1 80 ? -0.185 -11.258 -1.680 1.00 86.44 80 LEU A CA 1
ATOM 672 C C . LEU A 1 80 ? 0.185 -9.813 -2.009 1.00 86.44 80 LEU A C 1
ATOM 674 O O . LEU A 1 80 ? 1.162 -9.617 -2.720 1.00 86.44 80 LEU A O 1
ATOM 678 N N . PHE A 1 81 ? -0.528 -8.822 -1.461 1.00 84.31 81 PHE A N 1
ATOM 679 C CA . PHE A 1 81 ? -0.192 -7.406 -1.658 1.00 84.31 81 PHE A CA 1
ATOM 680 C C . PHE A 1 81 ? 1.233 -7.098 -1.189 1.00 84.31 81 PHE A C 1
ATOM 682 O O . PHE A 1 81 ? 2.008 -6.498 -1.936 1.00 84.31 81 PHE A O 1
ATOM 689 N N . VAL A 1 82 ? 1.595 -7.567 0.010 1.00 86.75 82 VAL A N 1
ATOM 690 C CA . VAL A 1 82 ? 2.954 -7.417 0.552 1.00 86.75 82 VAL A CA 1
ATOM 691 C C . VAL A 1 82 ? 3.981 -8.094 -0.356 1.00 86.75 82 VAL A C 1
ATOM 693 O O . VAL A 1 82 ? 4.974 -7.470 -0.712 1.00 86.75 82 VAL A O 1
ATOM 696 N N . ALA A 1 83 ? 3.736 -9.333 -0.790 1.00 87.50 83 ALA A N 1
ATOM 697 C CA . ALA A 1 83 ? 4.642 -10.063 -1.671 1.00 87.50 83 ALA A CA 1
ATOM 698 C C . ALA A 1 83 ? 4.826 -9.357 -3.021 1.00 87.50 83 ALA A C 1
ATOM 700 O O . ALA A 1 83 ? 5.956 -9.214 -3.482 1.00 87.50 83 ALA A O 1
ATOM 701 N N . THR A 1 84 ? 3.746 -8.859 -3.634 1.00 86.44 84 THR A N 1
ATOM 702 C CA . THR A 1 84 ? 3.837 -8.092 -4.883 1.00 86.44 84 THR A CA 1
ATOM 703 C C . THR A 1 84 ? 4.585 -6.778 -4.711 1.00 86.44 84 THR A C 1
ATOM 705 O O . THR A 1 84 ? 5.380 -6.436 -5.581 1.00 86.44 84 THR A O 1
ATOM 708 N N . ALA A 1 85 ? 4.388 -6.065 -3.600 1.00 86.81 85 ALA A N 1
ATOM 709 C CA . ALA A 1 85 ? 5.114 -4.832 -3.313 1.00 86.81 85 ALA A CA 1
ATOM 710 C C . ALA A 1 85 ? 6.610 -5.108 -3.075 1.00 86.81 85 ALA A C 1
ATOM 712 O O . ALA A 1 85 ? 7.461 -4.425 -3.639 1.00 86.81 85 ALA A O 1
ATOM 713 N N . CYS A 1 86 ? 6.948 -6.162 -2.324 1.00 88.50 86 CYS A N 1
ATOM 714 C CA . CYS A 1 86 ? 8.333 -6.600 -2.142 1.00 88.50 86 CYS A CA 1
ATOM 715 C C . CYS A 1 86 ? 8.986 -6.971 -3.477 1.00 88.50 86 CYS A C 1
ATOM 717 O O . CYS A 1 86 ? 10.111 -6.559 -3.744 1.00 88.50 86 CYS A O 1
ATOM 719 N N . LEU A 1 87 ? 8.278 -7.724 -4.324 1.00 90.00 87 LEU A N 1
ATOM 720 C CA . LEU A 1 87 ? 8.774 -8.120 -5.639 1.00 90.00 87 LEU A CA 1
ATOM 721 C C . LEU A 1 87 ? 8.974 -6.905 -6.554 1.00 90.00 87 LEU A C 1
ATOM 723 O O . LEU A 1 87 ? 9.988 -6.825 -7.234 1.00 90.00 87 LEU A O 1
ATOM 727 N N . SER A 1 88 ? 8.042 -5.950 -6.539 1.00 87.25 88 SER A N 1
ATOM 728 C CA . SER A 1 88 ? 8.121 -4.693 -7.293 1.00 87.25 88 SER A CA 1
ATOM 729 C C . SER A 1 88 ? 9.361 -3.881 -6.904 1.00 87.25 88 SER A C 1
ATOM 731 O O . SER A 1 88 ? 10.176 -3.537 -7.761 1.00 87.25 88 SER A O 1
ATOM 733 N N . VAL A 1 89 ? 9.570 -3.665 -5.599 1.00 87.75 89 VAL A N 1
ATOM 734 C CA . VAL A 1 89 ? 10.751 -2.960 -5.077 1.00 87.75 89 VAL A CA 1
ATOM 735 C C . VAL A 1 89 ? 12.037 -3.718 -5.411 1.00 87.75 89 VAL A C 1
ATOM 737 O O . VAL A 1 89 ? 13.006 -3.108 -5.856 1.00 87.75 89 VAL A O 1
ATOM 740 N N . PHE A 1 90 ? 12.049 -5.043 -5.246 1.00 89.56 90 PHE A N 1
ATOM 741 C CA . PHE A 1 90 ? 13.204 -5.876 -5.580 1.00 89.56 90 PHE A CA 1
ATOM 742 C C . PHE A 1 90 ? 13.574 -5.773 -7.064 1.00 89.56 90 PHE A C 1
ATOM 744 O O . PHE A 1 90 ? 14.730 -5.511 -7.389 1.00 89.56 90 PHE A O 1
ATOM 751 N N . LEU A 1 91 ? 12.595 -5.918 -7.962 1.00 87.25 91 LEU A N 1
ATOM 752 C CA . LEU A 1 91 ? 12.805 -5.778 -9.403 1.00 87.25 91 LEU A CA 1
ATOM 753 C C . LEU A 1 91 ? 13.346 -4.394 -9.751 1.00 87.25 91 LEU A C 1
ATOM 755 O O . LEU A 1 91 ? 14.278 -4.288 -10.542 1.00 87.25 91 LEU A O 1
ATOM 759 N N . LEU A 1 92 ? 12.818 -3.339 -9.129 1.00 86.00 92 LEU A N 1
ATOM 760 C CA . LEU A 1 92 ? 13.318 -1.992 -9.366 1.00 86.00 92 LEU A CA 1
ATOM 761 C C . LEU A 1 92 ? 14.788 -1.850 -8.954 1.00 86.00 92 LEU A C 1
ATOM 763 O O . LEU A 1 92 ? 15.569 -1.286 -9.714 1.00 86.00 92 LEU A O 1
ATOM 767 N N . VAL A 1 93 ? 15.178 -2.379 -7.791 1.00 86.62 93 VAL A N 1
ATOM 768 C CA . VAL A 1 93 ? 16.572 -2.349 -7.314 1.00 86.62 93 VAL A CA 1
ATOM 769 C C . VAL A 1 93 ? 17.508 -3.097 -8.265 1.00 86.62 93 VAL A C 1
ATOM 771 O O . VAL A 1 93 ? 18.629 -2.646 -8.480 1.00 86.62 93 VAL A O 1
ATOM 774 N N . VAL A 1 94 ? 17.054 -4.202 -8.860 1.00 87.75 94 VAL A N 1
ATOM 775 C CA . VAL A 1 94 ? 17.837 -4.975 -9.838 1.00 87.75 94 VAL A CA 1
ATOM 776 C C . VAL A 1 94 ? 17.963 -4.246 -11.181 1.00 87.75 94 VAL A C 1
ATOM 778 O O . VAL A 1 94 ? 19.021 -4.296 -11.796 1.00 87.75 94 VAL A O 1
ATOM 781 N N . ILE A 1 95 ? 16.915 -3.545 -11.626 1.00 84.81 95 ILE A N 1
ATOM 782 C CA . ILE A 1 95 ? 16.874 -2.865 -12.934 1.00 84.81 95 ILE A CA 1
ATOM 783 C C . ILE A 1 95 ? 17.549 -1.479 -12.887 1.00 84.81 95 ILE A C 1
ATOM 785 O O . ILE A 1 95 ? 18.073 -0.999 -13.892 1.00 84.81 95 ILE A O 1
ATOM 789 N N . LEU A 1 96 ? 17.572 -0.822 -11.723 1.00 82.19 96 LEU A N 1
ATOM 790 C CA . LEU A 1 96 ? 18.139 0.522 -11.525 1.00 82.19 96 LEU A CA 1
ATOM 791 C C . LEU A 1 96 ? 19.587 0.686 -12.033 1.00 82.19 96 LEU A C 1
ATOM 793 O O . LEU A 1 96 ? 19.856 1.678 -12.716 1.00 82.19 96 LEU A O 1
ATOM 797 N N . PRO A 1 97 ? 20.520 -0.245 -11.752 1.00 82.31 97 PRO A N 1
ATOM 798 C CA . PRO A 1 97 ? 21.889 -0.180 -12.261 1.00 82.31 97 PRO A CA 1
ATOM 799 C C . PRO A 1 97 ? 21.962 -0.223 -13.790 1.00 82.31 97 PRO A C 1
ATOM 801 O O . PRO A 1 97 ? 22.737 0.525 -14.383 1.00 82.31 97 PRO A O 1
ATOM 804 N N . GLU A 1 98 ? 21.128 -1.042 -14.433 1.00 81.12 98 GLU A N 1
ATOM 805 C CA . GLU A 1 98 ? 21.069 -1.160 -15.897 1.00 81.12 98 GLU A CA 1
ATOM 806 C C . GLU A 1 98 ? 20.471 0.097 -16.549 1.00 81.12 98 GLU A C 1
ATOM 808 O O . GLU A 1 98 ? 20.846 0.481 -17.657 1.00 81.12 98 GLU A O 1
ATOM 813 N N . ALA A 1 99 ? 19.578 0.787 -15.837 1.00 76.44 99 ALA A N 1
ATOM 814 C CA . ALA A 1 99 ? 18.946 2.024 -16.286 1.00 76.44 99 ALA A CA 1
ATOM 815 C C . ALA A 1 99 ? 19.809 3.285 -16.071 1.00 76.44 99 ALA A C 1
ATOM 817 O O . ALA A 1 99 ? 19.452 4.353 -16.569 1.00 76.44 99 ALA A O 1
ATOM 818 N N . SER A 1 100 ? 20.945 3.185 -15.367 1.00 73.62 100 SER A N 1
ATOM 819 C CA . SER A 1 100 ? 21.767 4.329 -14.925 1.00 73.62 100 SER A CA 1
ATOM 820 C C . SER A 1 100 ? 22.375 5.191 -16.047 1.00 73.62 100 SER A C 1
ATOM 822 O O . SER A 1 100 ? 22.864 6.287 -15.776 1.00 73.62 100 SER A O 1
ATOM 824 N N . GLY A 1 101 ? 22.308 4.744 -17.305 1.00 72.12 101 GLY A N 1
ATOM 825 C CA . GLY A 1 101 ? 22.757 5.495 -18.484 1.00 72.12 101 GLY A CA 1
ATOM 826 C C . GLY A 1 101 ? 21.639 6.030 -19.385 1.00 72.12 101 GLY A C 1
ATOM 827 O O . GLY A 1 101 ? 21.937 6.618 -20.423 1.00 72.12 101 GLY A O 1
ATOM 828 N N . GLN A 1 102 ? 20.365 5.815 -19.043 1.00 78.38 102 GLN A N 1
ATOM 829 C CA . GLN A 1 102 ? 19.237 6.204 -19.894 1.00 78.38 102 GLN A CA 1
ATOM 830 C C . GLN A 1 102 ? 18.622 7.535 -19.453 1.00 78.38 102 GLN A C 1
ATOM 832 O O . GLN A 1 102 ? 18.417 7.795 -18.268 1.00 78.38 102 GLN A O 1
ATOM 837 N N . THR A 1 103 ? 18.276 8.388 -20.417 1.00 77.56 103 THR A N 1
ATOM 838 C CA . THR A 1 103 ? 17.542 9.632 -20.166 1.00 77.56 103 THR A CA 1
ATOM 839 C C . THR A 1 103 ? 16.073 9.328 -19.886 1.00 77.56 103 THR A C 1
ATOM 841 O O . THR A 1 103 ? 15.266 9.106 -20.788 1.00 77.56 103 THR A O 1
ATOM 844 N N . ILE A 1 104 ? 15.715 9.321 -18.604 1.00 78.25 104 ILE A N 1
ATOM 845 C CA . ILE A 1 104 ? 14.340 9.111 -18.145 1.00 78.25 104 ILE A CA 1
ATOM 846 C C . ILE A 1 104 ? 13.606 10.457 -18.147 1.00 78.25 104 ILE A C 1
ATOM 848 O O . ILE A 1 104 ? 14.084 11.440 -17.582 1.00 78.25 104 ILE A O 1
ATOM 852 N N . SER A 1 105 ? 12.420 10.507 -18.761 1.00 84.94 105 SER A N 1
ATOM 853 C CA . SER A 1 105 ? 11.545 11.682 -18.669 1.00 84.94 105 SER A CA 1
ATOM 854 C C . SER A 1 105 ? 11.171 11.973 -17.212 1.00 84.94 105 SER A C 1
ATOM 856 O O . SER A 1 105 ? 10.869 11.059 -16.443 1.00 84.94 105 SER A O 1
ATOM 858 N N . LEU A 1 106 ? 11.119 13.255 -16.850 1.00 84.31 106 LEU A N 1
ATOM 859 C CA . LEU A 1 106 ? 10.789 13.731 -15.501 1.00 84.31 106 LEU A CA 1
ATOM 860 C C . LEU A 1 106 ? 9.439 13.179 -15.004 1.00 84.31 106 LEU A C 1
ATOM 862 O O . LEU A 1 106 ? 9.292 12.833 -13.834 1.00 84.31 106 LEU A O 1
ATOM 866 N N . LEU A 1 107 ? 8.479 13.011 -15.920 1.00 81.19 107 LEU A N 1
ATOM 867 C CA . LEU A 1 107 ? 7.170 12.423 -15.634 1.00 81.19 107 LEU A CA 1
ATOM 868 C C . LEU A 1 107 ? 7.270 10.931 -15.279 1.00 81.19 107 LEU A C 1
ATOM 870 O O . LEU A 1 107 ? 6.652 10.487 -14.313 1.00 81.19 107 LEU A O 1
ATOM 874 N N . ASN A 1 108 ? 8.087 10.164 -16.006 1.00 80.31 108 ASN A N 1
ATOM 875 C CA . ASN A 1 108 ? 8.294 8.739 -15.727 1.00 80.31 108 ASN A CA 1
ATOM 876 C C . ASN A 1 108 ? 8.993 8.545 -14.377 1.00 80.31 108 ASN A C 1
ATOM 878 O O . ASN A 1 108 ? 8.603 7.683 -13.594 1.00 80.31 108 ASN A O 1
ATOM 882 N N . LEU A 1 109 ? 9.987 9.387 -14.081 1.00 83.81 109 LEU A N 1
ATOM 883 C CA . LEU A 1 109 ? 10.689 9.372 -12.802 1.00 83.81 109 LEU A CA 1
ATOM 884 C C . LEU A 1 109 ? 9.728 9.658 -11.637 1.00 83.81 109 LEU A C 1
ATOM 886 O O . LEU A 1 109 ? 9.762 8.951 -10.631 1.00 83.81 109 LEU A O 1
ATOM 890 N N . ALA A 1 110 ? 8.814 10.620 -11.793 1.00 83.50 110 ALA A N 1
ATOM 891 C CA . ALA A 1 110 ? 7.792 10.908 -10.787 1.00 83.50 110 ALA A CA 1
ATOM 892 C C . ALA A 1 110 ? 6.845 9.715 -10.552 1.00 83.50 110 ALA A C 1
ATOM 894 O O . ALA A 1 110 ? 6.582 9.366 -9.403 1.00 83.50 110 ALA A O 1
ATOM 895 N N . ILE A 1 111 ? 6.376 9.050 -11.617 1.00 82.19 111 ILE A N 1
ATOM 896 C CA . ILE A 1 111 ? 5.515 7.857 -11.508 1.00 82.19 111 ILE A CA 1
ATOM 897 C C . ILE A 1 111 ? 6.240 6.721 -10.779 1.00 82.19 111 ILE A C 1
ATOM 899 O O . ILE A 1 111 ? 5.650 6.092 -9.900 1.00 82.19 111 ILE A O 1
ATOM 903 N N . ILE A 1 112 ? 7.513 6.477 -11.105 1.00 83.19 112 ILE A N 1
ATOM 904 C CA . ILE A 1 112 ? 8.325 5.443 -10.451 1.00 83.19 112 ILE A CA 1
ATOM 905 C C . ILE A 1 112 ? 8.462 5.743 -8.956 1.00 83.19 112 ILE A C 1
ATOM 907 O O . ILE A 1 112 ? 8.189 4.868 -8.138 1.00 83.19 112 ILE A O 1
ATOM 911 N N . ILE A 1 113 ? 8.816 6.978 -8.582 1.00 85.44 113 ILE A N 1
ATOM 912 C CA . ILE A 1 113 ? 8.951 7.370 -7.170 1.00 85.44 113 ILE A CA 1
ATOM 913 C C . ILE A 1 113 ? 7.629 7.178 -6.422 1.00 85.44 113 ILE A C 1
ATOM 915 O O . ILE A 1 113 ? 7.617 6.585 -5.345 1.00 85.44 113 ILE A O 1
ATOM 919 N N . VAL A 1 114 ? 6.511 7.637 -6.991 1.00 86.38 114 VAL A N 1
ATOM 920 C CA . VAL A 1 114 ? 5.186 7.473 -6.374 1.00 86.38 114 VAL A CA 1
ATOM 921 C C . VAL A 1 114 ? 4.832 5.992 -6.211 1.00 86.38 114 VAL A C 1
ATOM 923 O O . VAL A 1 114 ? 4.330 5.603 -5.157 1.00 86.38 114 VAL A O 1
ATOM 926 N N . GLY A 1 115 ? 5.137 5.157 -7.209 1.00 83.94 115 GLY A N 1
ATOM 927 C CA . GLY A 1 115 ? 4.949 3.707 -7.140 1.00 83.94 115 GLY A CA 1
ATOM 928 C C . GLY A 1 115 ? 5.754 3.066 -6.008 1.00 83.94 115 GLY A C 1
ATOM 929 O O . GLY A 1 115 ? 5.187 2.362 -5.179 1.00 83.94 115 GLY A O 1
ATOM 930 N N . VAL A 1 116 ? 7.045 3.391 -5.904 1.00 86.44 116 VAL A N 1
ATOM 931 C CA . VAL A 1 116 ? 7.934 2.877 -4.847 1.00 86.44 116 VAL A CA 1
ATOM 932 C C . VAL A 1 116 ? 7.465 3.293 -3.464 1.00 86.44 116 VAL A C 1
ATOM 934 O O . VAL A 1 116 ? 7.392 2.466 -2.557 1.00 86.44 116 VAL A O 1
ATOM 937 N N . VAL A 1 117 ? 7.128 4.571 -3.288 1.00 88.44 117 VAL A N 1
ATOM 938 C CA . VAL A 1 117 ? 6.618 5.077 -2.011 1.00 88.44 117 VAL A CA 1
ATOM 939 C C . VAL A 1 117 ? 5.326 4.349 -1.644 1.00 88.44 117 VAL A C 1
ATOM 941 O O . VAL A 1 117 ? 5.188 3.897 -0.509 1.00 88.44 117 VAL A O 1
ATOM 944 N N . SER A 1 118 ? 4.411 4.165 -2.600 1.00 84.12 118 SER A N 1
ATOM 945 C CA . SER A 1 118 ? 3.191 3.383 -2.388 1.00 84.12 118 SER A CA 1
ATOM 946 C C . SER A 1 118 ? 3.496 1.937 -1.982 1.00 84.12 118 SER A C 1
ATOM 948 O O . SER A 1 118 ? 2.862 1.434 -1.057 1.00 84.12 118 SER A O 1
ATOM 950 N N . ASP A 1 119 ? 4.455 1.270 -2.623 1.00 85.56 119 ASP A N 1
ATOM 951 C CA . ASP A 1 119 ? 4.824 -0.118 -2.317 1.00 85.56 119 ASP A CA 1
ATOM 952 C C . ASP A 1 119 ? 5.440 -0.249 -0.915 1.00 85.56 119 ASP A C 1
ATOM 954 O O . ASP A 1 119 ? 5.050 -1.130 -0.146 1.00 85.56 119 ASP A O 1
ATOM 958 N N . ILE A 1 120 ? 6.325 0.672 -0.523 1.00 86.69 120 ILE A N 1
ATOM 959 C CA . ILE A 1 120 ? 6.914 0.713 0.825 1.00 86.69 120 ILE A CA 1
ATOM 960 C C . ILE A 1 120 ? 5.832 0.946 1.885 1.00 86.69 120 ILE A C 1
ATOM 962 O O . ILE A 1 120 ? 5.817 0.268 2.920 1.00 86.69 120 ILE A O 1
ATOM 966 N N . LEU A 1 121 ? 4.905 1.876 1.632 1.00 85.94 121 LEU A N 1
ATOM 967 C CA . LEU A 1 121 ? 3.759 2.108 2.510 1.00 85.94 121 LEU A CA 1
ATOM 968 C C . LEU A 1 121 ? 2.904 0.842 2.613 1.00 85.94 121 LEU A C 1
ATOM 970 O O . LEU A 1 121 ? 2.542 0.442 3.715 1.00 85.94 121 LEU A O 1
ATOM 974 N N . CYS A 1 122 ? 2.642 0.166 1.496 1.00 83.56 122 CYS A N 1
ATOM 975 C CA . CYS A 1 122 ? 1.876 -1.074 1.459 1.00 83.56 122 CYS A CA 1
ATOM 976 C C . CYS A 1 122 ? 2.516 -2.149 2.352 1.00 83.56 122 CYS A C 1
ATOM 978 O O . CYS A 1 122 ? 1.857 -2.665 3.255 1.00 83.56 122 CYS A O 1
ATOM 980 N N . ILE A 1 123 ? 3.818 -2.409 2.186 1.00 86.00 123 ILE A N 1
ATOM 981 C CA . ILE A 1 123 ? 4.578 -3.372 3.001 1.00 86.00 123 ILE A CA 1
ATOM 982 C C . ILE A 1 123 ? 4.508 -2.997 4.482 1.00 86.00 123 ILE A C 1
ATOM 984 O O . ILE A 1 123 ? 4.173 -3.835 5.319 1.00 86.00 123 ILE A O 1
ATOM 988 N N . THR A 1 124 ? 4.791 -1.736 4.807 1.00 83.50 124 THR A N 1
ATOM 989 C CA . THR A 1 124 ? 4.903 -1.269 6.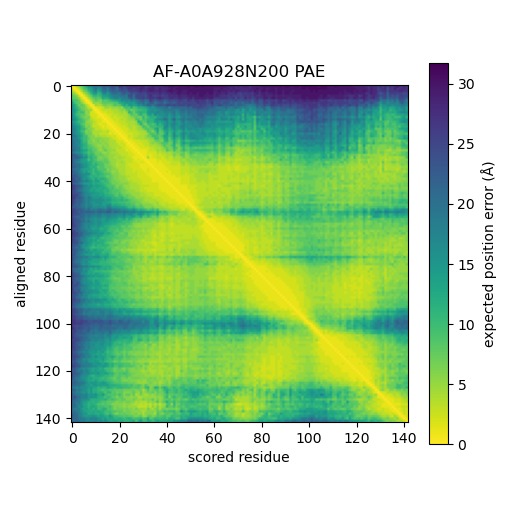193 1.00 83.50 124 THR A CA 1
ATOM 990 C C . THR A 1 124 ? 3.554 -1.321 6.908 1.00 83.50 124 THR A C 1
ATOM 992 O O . THR A 1 124 ? 3.438 -1.889 7.996 1.00 83.50 124 THR A O 1
ATOM 995 N N . PHE A 1 125 ? 2.509 -0.776 6.287 1.00 82.44 125 PHE A N 1
ATOM 996 C CA . PHE A 1 125 ? 1.184 -0.701 6.890 1.00 82.44 125 PHE A CA 1
ATOM 997 C C . PHE A 1 125 ? 0.493 -2.066 6.948 1.00 82.44 125 PHE A C 1
ATOM 999 O O . PHE A 1 125 ? -0.099 -2.386 7.975 1.00 82.44 125 PHE A O 1
ATOM 1006 N N . LEU A 1 126 ? 0.582 -2.903 5.909 1.00 80.25 126 LEU A N 1
ATOM 1007 C CA . LEU A 1 126 ? -0.061 -4.225 5.939 1.00 80.25 126 LEU A CA 1
ATOM 1008 C C . LEU A 1 126 ? 0.673 -5.223 6.840 1.00 80.25 126 LEU A C 1
ATOM 1010 O O . LEU A 1 126 ? 0.023 -6.106 7.403 1.00 80.25 126 LEU A O 1
ATOM 1014 N N . SER A 1 127 ? 1.996 -5.103 6.988 1.00 80.38 127 SER A N 1
ATOM 1015 C CA . SER A 1 127 ? 2.776 -6.047 7.802 1.00 80.38 127 SER A CA 1
ATOM 1016 C C . SER A 1 127 ? 2.764 -5.691 9.285 1.00 80.38 127 SER A C 1
ATOM 1018 O O . SER A 1 127 ? 2.605 -6.583 10.117 1.00 80.38 127 SER A O 1
ATOM 1020 N N . PHE A 1 128 ? 2.909 -4.407 9.629 1.00 78.19 128 PHE A N 1
ATOM 1021 C CA . PHE A 1 128 ? 3.157 -3.990 11.014 1.00 78.19 128 PHE A CA 1
ATOM 1022 C C . PHE A 1 128 ? 1.977 -3.285 11.686 1.00 78.19 128 PHE A C 1
ATOM 1024 O O . PHE A 1 128 ? 1.966 -3.157 12.912 1.00 78.19 128 PHE A O 1
ATOM 1031 N N . ASN A 1 129 ? 0.964 -2.827 10.942 1.00 78.62 129 ASN A N 1
ATOM 1032 C CA . ASN A 1 129 ? -0.124 -2.077 11.557 1.00 78.62 129 ASN A CA 1
ATOM 1033 C C . ASN A 1 129 ? -1.169 -3.011 12.190 1.00 78.62 129 ASN A C 1
ATOM 1035 O O . ASN A 1 129 ? -1.971 -3.651 11.503 1.00 78.62 129 ASN A O 1
ATOM 1039 N N . LYS A 1 130 ? -1.190 -3.042 13.528 1.00 74.56 130 LYS A N 1
ATOM 1040 C CA . LYS A 1 130 ? -2.137 -3.842 14.318 1.00 74.56 130 LYS A CA 1
ATOM 1041 C C . LYS A 1 130 ? -3.598 -3.523 13.970 1.00 74.56 130 LYS A C 1
ATOM 1043 O O . LYS A 1 130 ? -4.400 -4.447 13.867 1.00 74.56 130 LYS A O 1
ATOM 1048 N N . SER A 1 131 ? -3.916 -2.260 13.679 1.00 75.31 131 SER A N 1
ATOM 1049 C CA . SER A 1 131 ? -5.261 -1.819 13.283 1.00 75.31 131 SER A CA 1
ATOM 1050 C C . SER A 1 131 ? -5.734 -2.464 11.974 1.00 75.31 131 SER A C 1
ATOM 1052 O O . SER A 1 131 ? -6.912 -2.774 11.825 1.00 75.31 131 SER A O 1
ATOM 1054 N N . VAL A 1 132 ? -4.823 -2.714 11.026 1.00 73.94 132 VAL A N 1
ATOM 1055 C CA . VAL A 1 132 ? -5.147 -3.387 9.756 1.00 73.94 132 VAL A CA 1
ATOM 1056 C C . VAL A 1 132 ? -5.426 -4.869 9.989 1.00 73.94 132 VAL A C 1
ATOM 1058 O O . VAL A 1 132 ? -6.386 -5.410 9.447 1.00 73.94 132 VAL A O 1
ATOM 1061 N N . SER A 1 133 ? -4.623 -5.523 10.830 1.00 74.75 133 SER A N 1
ATOM 1062 C CA . SER A 1 133 ? -4.844 -6.928 11.180 1.00 74.75 133 SER A CA 1
ATOM 1063 C C . SER A 1 133 ? -6.161 -7.136 11.934 1.00 74.75 133 SER A C 1
ATOM 1065 O O . SER A 1 133 ? -6.878 -8.087 11.632 1.00 74.75 133 SER A O 1
ATOM 1067 N N . GLU A 1 134 ? -6.488 -6.246 12.879 1.00 76.38 134 GLU A N 1
ATOM 1068 C CA . GLU A 1 134 ? -7.750 -6.270 13.634 1.00 76.38 134 GLU A CA 1
ATOM 1069 C C . GLU A 1 134 ? -8.960 -6.064 12.706 1.00 76.38 134 GLU A C 1
ATOM 1071 O O . GLU A 1 134 ? -9.923 -6.824 12.783 1.00 76.38 134 GLU A O 1
ATOM 1076 N N . PHE A 1 135 ? -8.885 -5.115 11.764 1.00 79.38 135 PHE A N 1
ATOM 1077 C CA . PHE A 1 135 ? -9.951 -4.884 10.784 1.00 79.38 135 PHE A CA 1
ATOM 1078 C C . PHE A 1 135 ? -10.180 -6.078 9.848 1.00 79.38 135 PHE A C 1
ATOM 1080 O O . PHE A 1 135 ? -11.319 -6.502 9.662 1.00 79.38 135 PHE A O 1
ATOM 1087 N N . LEU A 1 136 ? -9.115 -6.640 9.263 1.00 77.81 136 LEU A N 1
ATOM 1088 C CA . LEU A 1 136 ? -9.251 -7.780 8.349 1.00 77.81 136 LEU A CA 1
ATOM 1089 C C . LEU A 1 136 ? -9.824 -9.012 9.065 1.00 77.81 136 LEU A C 1
ATOM 1091 O O . LEU A 1 136 ? -10.598 -9.754 8.471 1.00 77.81 136 LEU A O 1
ATOM 1095 N N . TYR A 1 137 ? -9.464 -9.224 10.335 1.00 76.69 1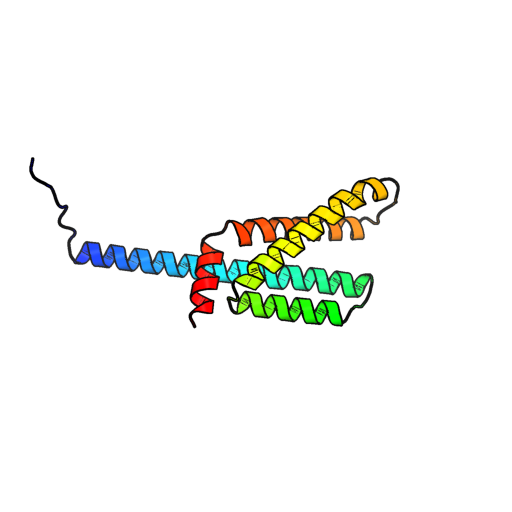37 TYR A N 1
ATOM 1096 C CA . TYR A 1 137 ? -10.006 -10.319 11.141 1.00 76.69 137 TYR A CA 1
ATOM 1097 C C . TYR A 1 137 ? -11.497 -10.127 11.463 1.00 76.69 137 TYR A C 1
ATOM 1099 O O . TYR A 1 137 ? -12.276 -11.052 11.252 1.00 76.69 137 TYR A O 1
ATOM 1107 N N . ASP A 1 138 ? -11.911 -8.927 11.893 1.00 80.25 138 ASP A N 1
ATOM 1108 C CA . ASP A 1 138 ? -13.331 -8.608 12.134 1.00 80.25 138 ASP A CA 1
ATOM 1109 C C . ASP A 1 138 ? -14.175 -8.788 10.866 1.00 80.25 138 ASP A C 1
ATOM 1111 O O . ASP A 1 138 ? -15.250 -9.383 10.897 1.00 80.25 138 ASP A O 1
ATOM 1115 N N . GLN A 1 139 ? -13.661 -8.325 9.726 1.00 79.88 139 GLN A N 1
ATOM 1116 C CA . GLN A 1 139 ? -14.360 -8.423 8.450 1.00 79.88 139 GLN A CA 1
ATOM 1117 C C . GLN A 1 139 ? -14.432 -9.864 7.921 1.00 79.88 139 GLN A C 1
ATOM 1119 O O . GLN A 1 139 ? -15.429 -10.215 7.303 1.00 79.88 139 GLN A O 1
ATOM 1124 N N . SER A 1 140 ? -13.414 -10.695 8.174 1.00 73.31 140 SER A N 1
ATOM 112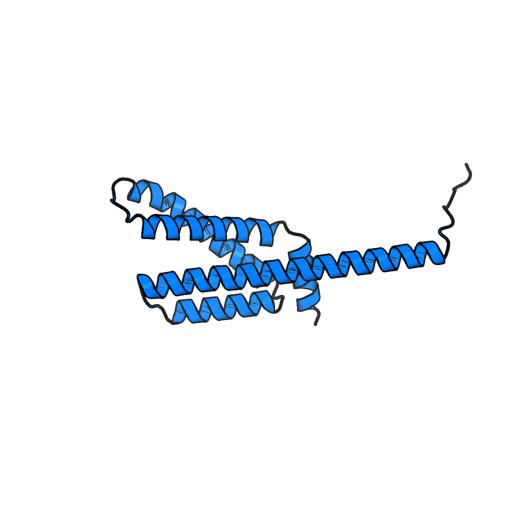5 C CA . SER A 1 140 ? -13.414 -12.118 7.799 1.00 73.31 140 SER A CA 1
ATOM 1126 C C . SER A 1 140 ? -14.360 -12.969 8.652 1.00 73.31 140 SER A C 1
ATOM 1128 O O . SER A 1 140 ? -14.678 -14.087 8.252 1.00 73.31 140 SER A O 1
ATOM 1130 N N . SER A 1 141 ? -14.753 -12.488 9.835 1.00 70.44 141 SER A N 1
ATOM 1131 C CA . SER A 1 141 ? -15.675 -13.188 10.736 1.00 70.44 141 SER A CA 1
ATOM 1132 C C . SER A 1 141 ? -17.156 -12.892 10.447 1.00 70.44 141 SER A C 1
ATOM 1134 O O . SER A 1 141 ? -18.016 -13.474 11.113 1.00 70.44 141 SER A O 1
ATOM 1136 N N . LYS A 1 142 ? -17.453 -11.983 9.512 1.00 65.94 142 LYS A N 1
ATOM 1137 C CA . LYS A 1 142 ? -18.803 -11.592 9.082 1.00 65.94 142 LYS A CA 1
ATOM 1138 C C . LYS A 1 142 ? -19.159 -12.264 7.764 1.00 65.94 142 LYS A C 1
ATOM 1140 O O . LYS A 1 142 ? -20.328 -12.683 7.644 1.00 65.94 142 LYS A O 1
#

Nearest PDB structures (foldseek):
  8vy9-assembly1_R  TM=3.789E-01  e=9.127E+00  Homo sapiens

Solvent-accessible surface area (backbone atoms only — not comparable to full-atom values): 7775 Å² total; per-residue (Å²): 135,83,82,78,73,77,80,72,45,74,68,54,52,49,49,50,52,51,53,50,49,55,53,48,54,52,33,35,52,51,13,48,51,51,52,52,50,50,37,50,51,57,46,50,56,50,50,52,49,23,75,74,75,55,81,48,68,67,60,54,52,52,48,50,52,49,33,53,41,44,73,55,12,41,68,70,49,52,53,49,53,33,51,52,26,53,49,51,54,49,52,48,64,65,46,46,71,78,46,72,84,60,92,72,54,71,69,56,53,49,53,51,52,53,50,51,52,50,29,53,48,46,38,50,46,70,72,69,34,63,33,37,56,53,26,27,52,58,44,57,73,107

Radius of gyration: 21.47 Å; Cα contacts (8 Å, |Δi|>4): 93; chains: 1; bounding box: 42×28×76 Å

Sequence (142 aa):
MYNNEEYISEQDKQKMIDDYKKNAEKRLFQGKMIVYTLAILTFLVTLLSNILYSFNLFNIIVRFAMSVALIRGIQWVRWLFVATACLSVFLLVVILPEASGQTISLLNLAIIIVGVVSDILCITFLSFNKSVSEFLYDQSSK

pLDDT: mean 80.36, std 8.2, range [40.78, 90.0]

Foldseek 3Di:
DDPCPPPQDPVNVVVVVVVVVVVLVVLLVVLLVLLLVLLVLLLVLVVVCLVPPNPDPVSNVVSNVLSVCLNLLPLVSLVVLLVVLVVLLVVCVVCVVVCVPPDDDPVRVVSSVSSNVSSVSSNCCSPPRPSNNSNSVVSNVD

Mean predicted aligned error: 9.2 Å